Protein AF-A0A821P559-F1 (afdb_monomer_lite)

pLDDT: mean 84.41, std 8.67, range [46.47, 90.19]

Foldseek 3Di:
DVVLLCCLVPNDLVSLVVLLVVCQVPLQVLCPDPPSVVSSVSSCVSPDPVSVVSSVCNNVVVVVD

Radius of gyration: 11.35 Å; chains: 1; bounding box: 27×16×33 Å

Structure (mmCIF, N/CA/C/O backbone):
data_AF-A0A821P559-F1
#
_entry.id   AF-A0A821P559-F1
#
loop_
_atom_site.group_PDB
_atom_site.id
_atom_site.type_symbol
_atom_site.label_atom_id
_atom_site.label_alt_id
_atom_site.label_comp_id
_atom_site.label_asym_id
_atom_site.label_entity_id
_atom_site.label_seq_id
_atom_site.pdbx_PDB_ins_code
_atom_site.Cartn_x
_atom_site.Cartn_y
_atom_site.Cartn_z
_atom_site.occupancy
_atom_site.B_iso_or_equiv
_atom_site.auth_seq_id
_atom_site.auth_comp_id
_atom_site.auth_asym_id
_atom_site.auth_atom_id
_atom_site.pdbx_PDB_model_num
ATOM 1 N N . ASN A 1 1 ? 14.335 -5.524 0.237 1.00 60.72 1 ASN A N 1
ATOM 2 C CA . ASN A 1 1 ? 13.508 -4.312 0.050 1.00 60.72 1 ASN A CA 1
ATOM 3 C C . ASN A 1 1 ? 13.732 -3.553 -1.249 1.00 60.72 1 ASN A C 1
ATOM 5 O O . ASN A 1 1 ? 12.781 -2.938 -1.699 1.00 60.72 1 ASN A O 1
ATOM 9 N N . TYR A 1 2 ? 14.908 -3.601 -1.881 1.00 75.00 2 TYR A N 1
ATOM 10 C CA . TYR A 1 2 ? 15.161 -2.825 -3.106 1.00 75.00 2 TYR A CA 1
ATOM 11 C C . TYR A 1 2 ? 14.302 -3.239 -4.310 1.00 75.00 2 TYR A C 1
ATOM 13 O O . TYR A 1 2 ? 13.822 -2.380 -5.035 1.00 75.00 2 TYR A O 1
ATOM 21 N N . VAL A 1 3 ? 14.031 -4.538 -4.484 1.00 81.69 3 VAL A N 1
ATOM 22 C CA . VAL A 1 3 ? 13.210 -5.031 -5.607 1.00 81.69 3 VAL A CA 1
ATOM 23 C C . VAL A 1 3 ? 11.754 -4.575 -5.488 1.00 81.69 3 VAL A C 1
ATOM 25 O O . VAL A 1 3 ? 11.193 -4.077 -6.453 1.00 81.69 3 VAL A O 1
ATOM 28 N N . ILE A 1 4 ? 11.150 -4.688 -4.300 1.00 83.44 4 ILE A N 1
ATOM 29 C CA . ILE A 1 4 ? 9.749 -4.286 -4.087 1.00 83.44 4 ILE A CA 1
ATOM 30 C C . ILE A 1 4 ? 9.591 -2.778 -4.300 1.00 83.44 4 ILE A C 1
ATOM 32 O O . ILE A 1 4 ? 8.664 -2.354 -4.978 1.00 83.44 4 ILE A O 1
ATOM 36 N N . GLN A 1 5 ? 10.523 -1.973 -3.782 1.00 80.19 5 GLN A N 1
ATOM 37 C CA . GLN A 1 5 ? 10.518 -0.524 -4.000 1.00 80.19 5 GLN A CA 1
ATOM 38 C C . GLN A 1 5 ? 10.656 -0.184 -5.485 1.00 80.19 5 GLN A C 1
ATOM 40 O O . GLN A 1 5 ? 9.848 0.573 -6.010 1.00 80.19 5 GLN A O 1
ATOM 45 N N . HIS A 1 6 ? 11.574 -0.849 -6.189 1.00 85.31 6 HIS A N 1
ATOM 46 C CA . HIS A 1 6 ? 11.750 -0.658 -7.623 1.00 85.31 6 HIS A CA 1
ATOM 47 C C . HIS A 1 6 ? 10.482 -0.994 -8.426 1.00 85.31 6 HIS A C 1
ATOM 49 O O . HIS A 1 6 ? 10.123 -0.266 -9.348 1.00 85.31 6 HIS A O 1
ATOM 55 N N . VAL A 1 7 ? 9.763 -2.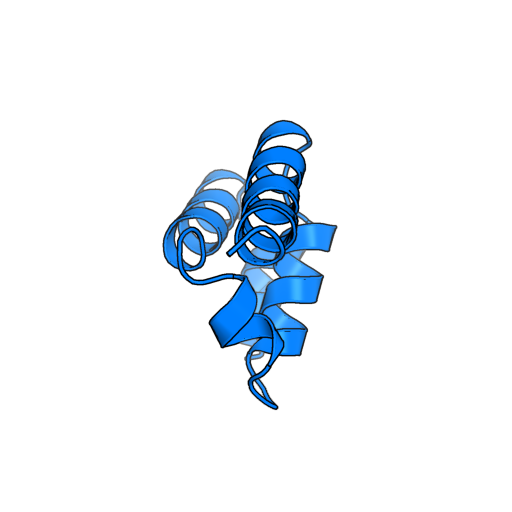060 -8.060 1.00 86.25 7 VAL A N 1
ATOM 56 C CA . VAL A 1 7 ? 8.488 -2.418 -8.706 1.00 86.25 7 VAL A CA 1
ATOM 57 C C . VAL A 1 7 ? 7.384 -1.410 -8.362 1.00 86.25 7 VAL A C 1
ATOM 59 O O . VAL A 1 7 ? 6.600 -1.051 -9.237 1.00 86.25 7 VAL A O 1
ATOM 62 N N . LEU A 1 8 ? 7.341 -0.891 -7.132 1.00 84.75 8 LEU A N 1
ATOM 63 C CA . LEU A 1 8 ? 6.396 0.163 -6.743 1.00 84.75 8 LEU A CA 1
ATOM 64 C C . LEU A 1 8 ? 6.655 1.486 -7.483 1.00 84.75 8 LEU A C 1
ATOM 66 O O . LEU A 1 8 ? 5.707 2.182 -7.837 1.00 84.75 8 LEU A O 1
ATOM 70 N N . GLU A 1 9 ? 7.918 1.808 -7.757 1.00 85.88 9 GLU A N 1
ATOM 71 C CA . GLU A 1 9 ? 8.339 3.059 -8.398 1.00 85.88 9 GLU A CA 1
ATOM 72 C C . GLU A 1 9 ? 8.246 2.993 -9.931 1.00 85.88 9 GLU A C 1
ATOM 74 O O . GLU A 1 9 ? 7.691 3.896 -10.566 1.00 85.88 9 GLU A O 1
ATOM 79 N N . HIS A 1 10 ? 8.716 1.897 -10.533 1.00 85.69 10 HIS A N 1
ATOM 80 C CA . HIS A 1 10 ? 8.896 1.757 -11.985 1.00 85.69 10 HIS A CA 1
ATOM 81 C C . HIS A 1 10 ? 8.131 0.583 -12.608 1.00 85.69 10 HIS A C 1
ATOM 83 O O . HIS A 1 10 ? 7.997 0.524 -13.829 1.00 85.69 10 HIS A O 1
ATOM 89 N N . GLY A 1 11 ? 7.607 -0.340 -11.801 1.00 85.81 11 GLY A N 1
ATOM 90 C CA . GLY A 1 11 ? 6.864 -1.505 -12.286 1.00 85.81 11 GLY A CA 1
ATOM 91 C C . GLY A 1 11 ? 5.505 -1.140 -12.877 1.00 85.81 11 GLY A C 1
ATOM 92 O O . GLY A 1 11 ? 5.019 -0.015 -12.718 1.00 85.81 11 GLY A O 1
ATOM 93 N N . LYS A 1 12 ? 4.874 -2.099 -13.557 1.00 89.44 12 LYS A N 1
ATOM 94 C CA . LYS A 1 12 ? 3.537 -1.919 -14.136 1.00 89.44 12 LYS A CA 1
ATOM 95 C C . LYS A 1 12 ? 2.493 -1.782 -13.035 1.00 89.44 12 LYS A C 1
ATOM 97 O O . LYS A 1 12 ? 2.653 -2.345 -11.956 1.00 89.44 12 LYS A O 1
ATOM 102 N N . VAL A 1 13 ? 1.395 -1.088 -13.333 1.00 85.56 13 VAL A N 1
ATOM 103 C CA . VAL A 1 13 ? 0.275 -0.908 -12.392 1.00 85.56 13 VAL A CA 1
ATOM 104 C C . VAL A 1 13 ? -0.223 -2.254 -11.856 1.00 85.56 13 VAL A C 1
ATOM 106 O O . VAL A 1 13 ? -0.414 -2.388 -10.658 1.00 85.56 13 VAL A O 1
ATOM 109 N N . GLU A 1 14 ? -0.320 -3.276 -12.706 1.00 88.94 14 GLU A N 1
ATOM 110 C CA . GLU A 1 14 ? -0.743 -4.627 -12.308 1.00 88.94 14 GLU A CA 1
ATOM 111 C C . GLU A 1 14 ? 0.182 -5.259 -11.256 1.00 88.94 14 GLU A C 1
ATOM 113 O O . GLU A 1 14 ? -0.286 -5.860 -10.290 1.00 88.94 14 GLU A O 1
ATOM 118 N N . ASP A 1 15 ? 1.500 -5.106 -11.413 1.00 89.12 15 ASP A N 1
ATOM 119 C CA . ASP A 1 15 ? 2.481 -5.638 -10.464 1.00 89.12 15 ASP A CA 1
ATOM 120 C C . ASP A 1 15 ? 2.442 -4.869 -9.138 1.00 89.12 15 ASP A C 1
ATOM 122 O O . ASP A 1 15 ? 2.542 -5.471 -8.067 1.00 89.12 15 ASP A O 1
ATOM 126 N N . ARG A 1 16 ? 2.218 -3.549 -9.193 1.00 89.19 16 ARG A N 1
ATOM 127 C CA . ARG A 1 16 ? 2.003 -2.718 -7.997 1.00 89.19 16 ARG A CA 1
ATOM 128 C C . ARG A 1 16 ? 0.746 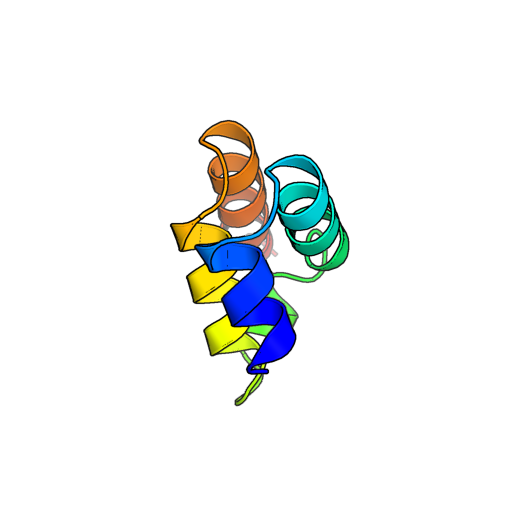-3.147 -7.254 1.00 89.19 16 ARG A C 1
ATOM 130 O O . ARG A 1 16 ? 0.819 -3.393 -6.053 1.00 89.19 16 ARG A O 1
ATOM 137 N N . SER A 1 17 ? -0.370 -3.308 -7.962 1.00 88.81 17 SER A N 1
ATOM 138 C CA . SER A 1 17 ? -1.637 -3.741 -7.371 1.00 88.81 17 SER A CA 1
ATOM 139 C C . SER A 1 17 ? -1.545 -5.133 -6.757 1.00 88.81 17 SER A C 1
ATOM 141 O O . SER A 1 17 ? -2.105 -5.371 -5.691 1.00 88.81 17 SER A O 1
ATOM 143 N N . ARG A 1 18 ? -0.765 -6.050 -7.346 1.00 90.19 18 ARG A N 1
ATOM 144 C CA . ARG A 1 18 ? -0.475 -7.354 -6.722 1.00 90.19 18 ARG A CA 1
ATOM 145 C C . ARG A 1 18 ? 0.275 -7.211 -5.400 1.00 90.19 18 ARG A C 1
ATOM 147 O O . ARG A 1 18 ? -0.069 -7.891 -4.437 1.00 90.19 18 ARG A O 1
ATOM 154 N N . ILE A 1 19 ? 1.276 -6.331 -5.335 1.00 89.19 19 ILE A N 1
ATOM 155 C CA . ILE A 1 19 ? 2.021 -6.063 -4.095 1.00 89.19 19 ILE A CA 1
ATOM 156 C C . ILE A 1 19 ? 1.099 -5.441 -3.041 1.00 89.19 19 ILE A C 1
ATOM 158 O O . ILE A 1 19 ? 1.109 -5.877 -1.892 1.00 89.19 19 ILE A O 1
ATOM 162 N N . ILE A 1 20 ? 0.284 -4.459 -3.431 1.00 88.94 20 ILE A N 1
ATOM 163 C CA . ILE A 1 20 ? -0.674 -3.787 -2.546 1.00 88.94 20 ILE A CA 1
ATOM 164 C C . ILE A 1 20 ? -1.706 -4.785 -2.009 1.00 88.94 20 ILE A C 1
ATOM 166 O O . ILE A 1 20 ? -1.942 -4.847 -0.806 1.00 88.94 20 ILE A O 1
ATOM 170 N N . SER A 1 21 ? -2.254 -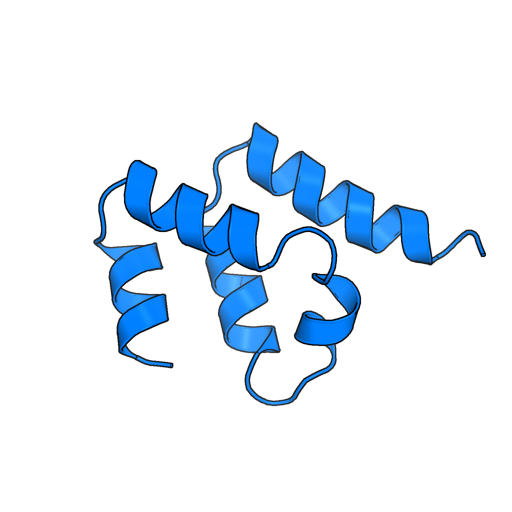5.634 -2.877 1.00 89.12 21 SER A N 1
ATOM 171 C CA . SER A 1 21 ? -3.189 -6.687 -2.483 1.00 89.12 21 SER A CA 1
ATOM 172 C C . SER A 1 21 ? -2.550 -7.707 -1.532 1.00 89.12 21 SER A C 1
ATOM 174 O O . SER A 1 21 ? -3.198 -8.141 -0.586 1.00 89.12 21 SER A O 1
ATOM 176 N N . ALA A 1 22 ? -1.267 -8.043 -1.711 1.00 88.44 22 ALA A N 1
ATOM 177 C CA . ALA A 1 22 ? -0.564 -8.986 -0.837 1.00 88.44 22 ALA A CA 1
ATOM 178 C C . ALA A 1 22 ? -0.340 -8.463 0.597 1.00 88.44 22 ALA A C 1
ATOM 180 O O . ALA A 1 22 ? -0.226 -9.268 1.534 1.00 88.44 22 ALA A O 1
ATOM 181 N N . ILE A 1 23 ? -0.247 -7.137 0.763 1.00 86.56 23 ILE A N 1
ATOM 182 C CA . ILE A 1 23 ? -0.099 -6.488 2.075 1.00 86.56 23 ILE A CA 1
ATOM 183 C C . ILE A 1 23 ? -1.436 -6.079 2.700 1.00 86.56 23 ILE A C 1
ATOM 185 O O . ILE A 1 23 ? -1.485 -5.891 3.915 1.00 86.56 23 ILE A O 1
ATOM 189 N N . SER A 1 24 ? -2.498 -5.959 1.898 1.00 85.56 24 SER A N 1
ATOM 190 C CA . SER A 1 24 ? -3.851 -5.710 2.393 1.00 85.56 24 SER A CA 1
ATOM 191 C C . SER A 1 24 ? -4.307 -6.855 3.309 1.00 85.56 24 SER A C 1
ATOM 193 O O . SER A 1 24 ? -3.936 -8.017 3.129 1.00 85.56 24 SER A O 1
ATOM 195 N N . GLY A 1 25 ? -5.044 -6.508 4.358 1.00 86.06 25 GLY A N 1
ATOM 196 C CA . GLY A 1 25 ? -5.406 -7.367 5.486 1.00 86.06 25 GLY A CA 1
ATOM 197 C C . GLY A 1 25 ? -4.320 -7.502 6.562 1.00 86.06 25 GLY A C 1
ATOM 198 O O . GLY A 1 25 ? -4.554 -8.145 7.585 1.00 86.06 25 GLY A O 1
ATOM 199 N N . ARG A 1 26 ? -3.116 -6.951 6.345 1.00 88.56 26 ARG A N 1
ATOM 200 C CA . ARG A 1 26 ? -1.990 -6.960 7.302 1.00 88.56 26 ARG A CA 1
ATOM 201 C C . ARG A 1 26 ? -1.277 -5.609 7.396 1.00 88.56 26 ARG A C 1
ATOM 203 O O . ARG A 1 26 ? -0.158 -5.538 7.911 1.00 88.56 26 ARG A O 1
ATOM 210 N N . VAL A 1 27 ? -1.896 -4.532 6.917 1.00 88.12 27 VAL A N 1
ATOM 211 C CA . VAL A 1 27 ? -1.266 -3.212 6.768 1.00 88.12 27 VAL A CA 1
ATOM 212 C C . VAL A 1 27 ? -0.786 -2.683 8.113 1.00 88.12 27 VAL A C 1
ATOM 214 O O . VAL A 1 27 ? 0.364 -2.255 8.223 1.00 88.12 27 VAL A O 1
ATOM 217 N N . LEU A 1 28 ? -1.611 -2.778 9.158 1.00 85.81 28 LEU A N 1
ATOM 218 C CA . LEU A 1 28 ? -1.232 -2.324 10.495 1.00 85.81 28 LEU A CA 1
ATOM 219 C C . LEU A 1 28 ? -0.038 -3.113 11.055 1.00 85.81 28 LEU A C 1
ATOM 221 O O . LEU A 1 28 ? 0.929 -2.523 11.536 1.00 85.81 28 LEU A O 1
ATOM 225 N N . GLN A 1 29 ? -0.079 -4.443 10.953 1.00 87.19 29 GLN A N 1
ATOM 226 C CA . GLN A 1 29 ? 0.985 -5.317 11.450 1.00 87.19 29 GLN A CA 1
ATOM 227 C C . GLN A 1 29 ? 2.316 -5.046 10.730 1.00 87.19 29 GLN A C 1
ATOM 229 O O . GLN A 1 29 ? 3.373 -4.971 11.359 1.00 87.19 29 GLN A O 1
ATOM 234 N N . LEU A 1 30 ? 2.270 -4.858 9.409 1.00 87.44 30 LEU A N 1
ATOM 235 C CA . LEU A 1 30 ? 3.446 -4.555 8.593 1.00 87.44 30 LEU A CA 1
ATOM 236 C C . LEU A 1 30 ? 3.980 -3.141 8.855 1.00 87.44 30 LEU A C 1
ATOM 238 O O . LEU A 1 30 ? 5.194 -2.936 8.815 1.00 87.44 30 LEU A O 1
ATOM 242 N N . SER A 1 31 ? 3.105 -2.190 9.189 1.00 85.19 31 SER A N 1
ATOM 243 C CA . SER A 1 31 ? 3.484 -0.811 9.532 1.00 85.19 31 SER A CA 1
ATOM 244 C C . SER A 1 31 ? 4.309 -0.721 10.818 1.00 85.19 31 SER A C 1
ATOM 246 O O . SER A 1 31 ? 5.142 0.171 1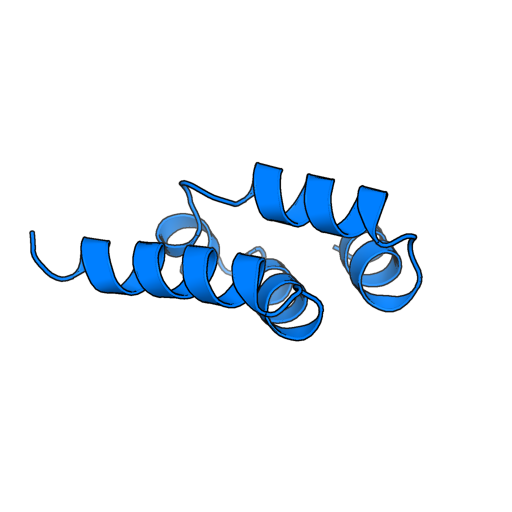0.947 1.00 85.19 31 SER A O 1
ATOM 248 N N . GLN A 1 32 ? 4.133 -1.659 11.751 1.00 87.31 32 GLN A N 1
ATOM 249 C CA . GLN A 1 32 ? 4.885 -1.706 13.014 1.00 87.31 32 GLN A CA 1
ATOM 250 C C . GLN A 1 32 ? 6.243 -2.418 12.885 1.00 87.31 32 GLN A C 1
ATOM 252 O O . GLN A 1 32 ? 7.079 -2.356 13.787 1.00 87.31 32 GLN A O 1
ATOM 257 N N . HIS A 1 33 ? 6.497 -3.102 11.768 1.00 88.19 33 HIS A N 1
ATOM 258 C CA . HIS A 1 33 ? 7.733 -3.846 11.568 1.00 88.19 33 HIS A CA 1
ATOM 259 C C . HIS A 1 33 ? 8.840 -2.953 10.989 1.00 88.19 33 HIS A C 1
ATOM 261 O O . HIS A 1 33 ? 8.667 -2.340 9.934 1.00 88.19 33 HIS A O 1
ATOM 267 N N . LYS A 1 34 ? 10.024 -2.969 11.622 1.00 82.00 34 LYS A N 1
ATOM 268 C CA . LYS A 1 34 ? 11.190 -2.102 11.334 1.00 82.00 34 LYS A CA 1
ATOM 269 C C . LYS A 1 34 ? 11.550 -1.950 9.849 1.00 82.00 34 LYS A C 1
ATOM 271 O O . LYS A 1 34 ? 12.050 -0.906 9.450 1.00 82.00 34 LYS A O 1
ATOM 276 N N . PHE A 1 35 ? 11.336 -2.990 9.043 1.00 80.56 35 PHE A N 1
ATOM 277 C CA . PHE A 1 35 ? 11.681 -2.990 7.616 1.00 80.56 35 PHE A CA 1
ATOM 278 C C . PHE A 1 35 ? 10.472 -2.991 6.676 1.00 80.56 35 PHE A C 1
ATOM 280 O O . PHE A 1 35 ? 10.619 -2.637 5.505 1.00 80.56 35 PHE A O 1
ATOM 287 N N . ALA A 1 36 ? 9.298 -3.413 7.152 1.00 85.06 36 ALA A N 1
ATOM 288 C CA . ALA A 1 36 ? 8.109 -3.496 6.304 1.00 85.06 36 ALA A CA 1
ATOM 289 C C . ALA A 1 36 ? 7.328 -2.176 6.293 1.00 85.06 36 ALA A C 1
ATOM 291 O O . ALA A 1 36 ? 6.696 -1.876 5.285 1.00 85.06 36 ALA A O 1
ATOM 292 N N . SER A 1 37 ? 7.474 -1.337 7.322 1.00 87.88 37 SER A N 1
ATOM 293 C CA . SER A 1 37 ? 6.914 0.018 7.363 1.00 87.88 37 SER A CA 1
ATOM 294 C C . SER A 1 37 ? 7.305 0.848 6.137 1.00 87.88 37 SER A C 1
ATOM 296 O O . SER A 1 37 ? 6.455 1.454 5.494 1.00 87.88 37 SER A O 1
ATOM 298 N N . ASN A 1 38 ? 8.572 0.767 5.721 1.00 85.88 38 ASN A N 1
ATOM 299 C CA . ASN A 1 38 ? 9.077 1.457 4.534 1.00 85.88 38 ASN A CA 1
ATOM 300 C C . ASN A 1 38 ? 8.480 0.917 3.221 1.00 85.88 38 ASN A C 1
ATOM 302 O O . ASN A 1 38 ? 8.493 1.603 2.202 1.00 85.88 38 ASN A O 1
ATOM 306 N N . VAL A 1 39 ? 8.011 -0.334 3.209 1.00 86.25 39 VAL A N 1
ATOM 307 C CA . VAL A 1 39 ? 7.300 -0.911 2.058 1.00 86.25 39 VAL A CA 1
ATOM 308 C C . VAL A 1 39 ? 5.852 -0.448 2.067 1.00 86.25 39 VAL A C 1
ATOM 310 O O . VAL A 1 39 ? 5.360 -0.035 1.024 1.00 86.25 39 VAL A O 1
ATOM 313 N N . VAL A 1 40 ? 5.197 -0.447 3.231 1.00 88.75 40 VAL A N 1
ATOM 314 C CA . VAL A 1 40 ? 3.824 0.051 3.384 1.00 88.75 40 VAL A CA 1
ATOM 315 C C . VAL A 1 40 ? 3.733 1.522 2.980 1.00 88.75 40 VAL A C 1
ATOM 317 O O . VAL A 1 40 ? 2.864 1.876 2.190 1.00 88.75 40 VAL A O 1
ATOM 320 N N . GLU A 1 41 ? 4.669 2.364 3.419 1.00 88.00 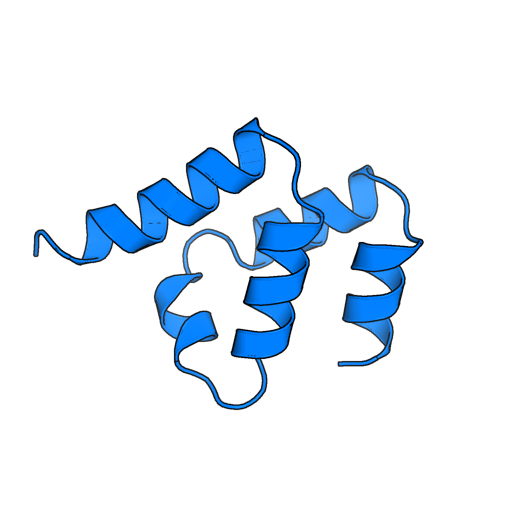41 GLU A N 1
ATOM 321 C CA . GLU A 1 41 ? 4.718 3.781 3.038 1.00 88.00 41 GLU A CA 1
ATOM 322 C C . GLU A 1 41 ? 4.829 3.962 1.514 1.00 88.00 41 GLU A C 1
ATOM 324 O O . GLU A 1 41 ? 4.105 4.758 0.908 1.00 88.00 41 GLU A O 1
ATOM 329 N N . LYS A 1 42 ? 5.686 3.168 0.860 1.00 87.31 42 LYS A N 1
ATOM 330 C CA . LYS A 1 42 ? 5.831 3.176 -0.601 1.00 87.31 42 LYS A CA 1
ATOM 331 C C . LYS A 1 42 ? 4.563 2.661 -1.289 1.00 87.31 42 LYS A C 1
ATOM 333 O O . LYS A 1 42 ? 4.119 3.278 -2.253 1.00 87.31 42 LYS A O 1
ATOM 338 N N . CYS A 1 43 ? 3.927 1.609 -0.777 1.00 88.56 43 CYS A N 1
ATOM 339 C CA . CYS A 1 43 ? 2.641 1.134 -1.287 1.00 88.56 43 CYS A CA 1
ATOM 340 C C . CYS A 1 43 ? 1.576 2.231 -1.210 1.00 88.56 43 CYS A C 1
ATOM 342 O O . CYS A 1 43 ? 0.950 2.526 -2.218 1.00 88.56 43 CYS A O 1
ATOM 344 N N . VAL A 1 44 ? 1.430 2.913 -0.071 1.00 87.94 44 VAL A N 1
ATOM 345 C CA . VAL A 1 44 ? 0.485 4.034 0.082 1.00 87.94 44 VAL A CA 1
ATOM 346 C C . VAL A 1 44 ? 0.854 5.210 -0.829 1.00 87.94 44 VAL A C 1
ATOM 348 O O . VAL A 1 44 ? -0.026 5.910 -1.326 1.00 87.94 44 VAL A O 1
ATOM 351 N N . THR A 1 45 ? 2.138 5.435 -1.105 1.00 89.38 45 THR A N 1
ATOM 352 C CA . THR A 1 45 ? 2.592 6.500 -2.013 1.00 89.38 45 THR A CA 1
ATOM 353 C C . THR A 1 45 ? 2.179 6.224 -3.462 1.00 89.38 45 THR A C 1
ATOM 355 O O . THR A 1 45 ? 1.599 7.109 -4.098 1.00 89.38 45 THR A O 1
ATOM 358 N N . TYR A 1 46 ? 2.412 5.003 -3.954 1.00 87.56 46 TYR A N 1
ATOM 359 C CA . TYR A 1 46 ? 2.223 4.619 -5.362 1.00 87.56 46 TYR A CA 1
ATOM 360 C C . TYR A 1 46 ? 0.898 3.910 -5.673 1.00 87.56 46 TYR A C 1
ATOM 362 O O . TYR A 1 46 ? 0.617 3.658 -6.845 1.00 87.56 46 TYR A O 1
ATOM 370 N N . ALA A 1 47 ? 0.088 3.607 -4.659 1.00 87.94 47 ALA A N 1
ATOM 371 C CA . ALA A 1 47 ? -1.253 3.058 -4.812 1.00 87.94 47 ALA A CA 1
ATOM 372 C C . ALA A 1 47 ? -2.189 4.012 -5.563 1.00 87.94 47 ALA A C 1
ATOM 374 O O . ALA A 1 47 ? -2.076 5.243 -5.479 1.00 87.94 47 ALA A O 1
ATOM 375 N N . THR A 1 48 ? -3.163 3.433 -6.259 1.00 88.88 48 THR A N 1
ATOM 376 C CA . THR A 1 48 ? -4.285 4.180 -6.832 1.00 88.88 48 THR A CA 1
ATOM 377 C C . THR A 1 48 ? -5.165 4.785 -5.733 1.00 88.88 48 THR A C 1
ATOM 379 O O . THR A 1 48 ? -5.043 4.464 -4.551 1.00 88.88 48 THR A O 1
ATOM 382 N N . ARG A 1 49 ? -6.071 5.698 -6.102 1.00 88.81 49 ARG A N 1
ATOM 383 C CA . ARG A 1 49 ? -6.986 6.334 -5.138 1.00 88.81 49 ARG A CA 1
ATOM 384 C C . ARG A 1 49 ? -7.842 5.320 -4.373 1.00 88.81 49 ARG A C 1
AT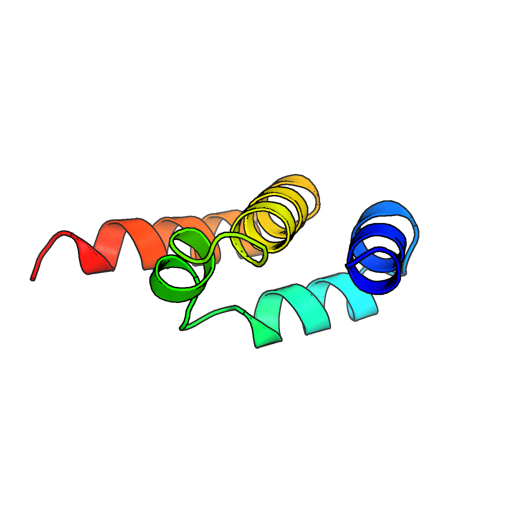OM 386 O O . ARG A 1 49 ? -7.993 5.475 -3.165 1.00 88.81 49 ARG A O 1
ATOM 393 N N . ASP A 1 50 ? -8.366 4.313 -5.066 1.00 89.75 50 ASP A N 1
ATOM 394 C CA . ASP A 1 50 ? -9.170 3.249 -4.457 1.00 89.75 50 ASP A CA 1
ATOM 395 C C . ASP A 1 50 ? -8.335 2.397 -3.502 1.00 89.75 50 ASP A C 1
ATOM 397 O O . ASP A 1 50 ? -8.689 2.242 -2.337 1.00 89.75 50 ASP A O 1
ATOM 401 N N . GLU A 1 51 ? -7.161 1.951 -3.944 1.00 89.19 51 GLU A N 1
ATOM 402 C CA . GLU A 1 51 ? -6.254 1.161 -3.110 1.00 89.19 51 GLU A CA 1
ATOM 403 C C . GLU A 1 51 ? -5.795 1.926 -1.865 1.00 89.19 51 GLU A C 1
ATOM 405 O O . GLU A 1 51 ? -5.803 1.375 -0.768 1.00 89.19 51 GLU A O 1
ATOM 410 N N . LYS A 1 52 ? -5.449 3.217 -1.987 1.00 90.12 52 LYS A N 1
ATOM 411 C CA . LYS A 1 52 ? -5.124 4.047 -0.813 1.00 90.12 52 LYS A CA 1
ATOM 412 C C . LYS A 1 52 ? -6.284 4.090 0.164 1.00 90.12 52 LYS A C 1
ATOM 414 O O . LYS A 1 52 ? -6.057 3.978 1.364 1.00 90.12 52 LYS A O 1
ATOM 419 N N . ARG A 1 53 ? -7.511 4.254 -0.336 1.00 89.88 53 ARG A N 1
ATOM 420 C CA . ARG A 1 53 ? -8.700 4.269 0.514 1.00 89.88 53 ARG A CA 1
ATOM 421 C C . ARG A 1 53 ? -8.841 2.952 1.272 1.00 89.88 53 ARG A C 1
ATOM 423 O O . ARG A 1 53 ? -9.048 3.008 2.474 1.00 89.88 53 ARG A O 1
ATOM 430 N N . GLN A 1 54 ? -8.661 1.812 0.606 1.00 89.31 54 GLN A N 1
ATOM 431 C CA . GLN A 1 54 ? -8.708 0.497 1.253 1.00 89.31 54 GLN A CA 1
ATOM 432 C C . GLN A 1 54 ? -7.627 0.341 2.331 1.00 89.31 54 GLN A C 1
ATOM 434 O O . GLN A 1 54 ? -7.925 -0.080 3.442 1.00 89.31 54 GLN A O 1
ATOM 439 N N . LEU A 1 55 ? -6.384 0.731 2.030 1.00 88.06 55 LEU A N 1
ATOM 440 C CA . LEU A 1 55 ? -5.272 0.648 2.984 1.00 88.06 55 LEU A CA 1
ATOM 441 C C . LEU A 1 55 ? -5.492 1.547 4.214 1.00 88.06 55 LEU A C 1
ATOM 443 O O . LEU A 1 55 ? -5.149 1.158 5.326 1.00 88.06 55 LEU A O 1
ATOM 447 N N . ILE A 1 56 ? -6.045 2.750 4.023 1.00 87.44 56 ILE A N 1
ATOM 448 C CA . ILE A 1 56 ? -6.343 3.688 5.118 1.00 87.44 56 ILE A CA 1
ATOM 449 C C . ILE A 1 56 ? -7.504 3.168 5.967 1.00 87.44 56 ILE A C 1
ATOM 451 O O . ILE A 1 56 ? -7.410 3.184 7.192 1.00 87.44 56 ILE A O 1
ATOM 455 N N . ASP A 1 57 ? -8.574 2.697 5.325 1.00 88.12 57 ASP A N 1
ATOM 456 C CA . ASP A 1 57 ? -9.752 2.141 5.995 1.00 88.12 57 ASP A CA 1
ATOM 457 C C . ASP A 1 57 ? -9.378 0.961 6.901 1.00 88.12 57 ASP A C 1
ATOM 459 O O . ASP A 1 57 ? -9.819 0.891 8.044 1.00 88.12 57 ASP A O 1
ATOM 463 N N . GLU A 1 58 ? -8.463 0.104 6.444 1.00 86.62 58 GLU A N 1
ATOM 464 C CA . GLU A 1 58 ? -7.940 -1.021 7.218 1.00 86.62 58 GLU A CA 1
ATOM 465 C C . GLU A 1 58 ? -7.182 -0.581 8.484 1.00 86.62 58 GLU A C 1
ATOM 467 O O . GLU A 1 58 ? -7.326 -1.190 9.543 1.00 86.62 58 GLU A O 1
ATOM 472 N N . VAL A 1 59 ? -6.386 0.490 8.398 1.00 83.56 59 VAL A N 1
ATOM 473 C CA . VAL A 1 59 ? -5.629 1.022 9.545 1.00 83.56 59 VAL A CA 1
ATOM 474 C C . VAL A 1 59 ? -6.551 1.718 10.544 1.00 83.56 59 VAL A C 1
ATOM 476 O O . VAL A 1 59 ? -6.358 1.573 11.749 1.00 83.56 59 VAL A O 1
ATOM 479 N N . VAL A 1 60 ? -7.552 2.457 10.059 1.00 84.62 60 VAL A N 1
ATOM 480 C CA . VAL A 1 60 ? -8.522 3.166 10.908 1.00 84.62 60 VAL A CA 1
ATOM 481 C C . VAL A 1 60 ? -9.470 2.183 11.599 1.00 84.62 60 VAL A C 1
ATOM 483 O O . VAL A 1 60 ? -9.684 2.294 12.802 1.00 84.62 60 VAL A O 1
ATOM 486 N N . SER A 1 61 ? -9.975 1.181 10.876 1.00 78.12 61 SER A N 1
ATOM 487 C CA . SER A 1 61 ? -10.919 0.187 11.409 1.00 78.12 61 SER A CA 1
ATOM 488 C C . SER A 1 61 ? -10.322 -0.705 12.500 1.00 78.12 61 SER A C 1
ATOM 490 O O . SER A 1 61 ? -11.056 -1.274 13.299 1.00 78.12 61 SER A O 1
ATOM 492 N N . PHE A 1 62 ? -8.994 -0.825 12.577 1.00 66.75 62 PHE A N 1
ATOM 493 C CA . PHE A 1 62 ? -8.330 -1.570 13.650 1.00 66.75 62 PHE A CA 1
ATOM 494 C C . PHE A 1 62 ? -8.283 -0.800 14.985 1.00 66.75 62 PHE A C 1
ATOM 496 O O . PHE A 1 62 ? -7.988 -1.390 16.020 1.00 66.75 62 PHE A O 1
ATOM 503 N N . GLY A 1 63 ? -8.537 0.514 14.973 1.00 56.84 63 GLY A N 1
ATOM 504 C CA . GLY A 1 63 ? -8.527 1.367 16.166 1.00 56.84 63 GLY A CA 1
ATOM 505 C C . GLY A 1 63 ? -9.840 1.391 16.956 1.00 56.84 63 GLY A C 1
ATOM 506 O O . GLY A 1 63 ? -9.863 1.981 18.032 1.00 56.84 63 GLY A O 1
ATOM 507 N N . ASP A 1 64 ? -10.900 0.765 16.439 1.00 53.41 64 ASP A N 1
ATOM 508 C CA . ASP A 1 64 ? -12.250 0.749 17.035 1.00 53.41 64 ASP A CA 1
ATOM 509 C C . ASP A 1 64 ? -12.575 -0.586 17.751 1.00 53.41 64 ASP A C 1
ATOM 511 O O . ASP A 1 64 ? -13.738 -0.939 17.941 1.00 53.41 64 ASP A O 1
ATOM 515 N N . GLY A 1 65 ? -11.540 -1.355 18.116 1.00 46.47 65 GLY A N 1
ATOM 516 C CA . GLY A 1 65 ? -11.639 -2.635 18.834 1.00 46.47 65 GLY A CA 1
ATOM 517 C C . GLY A 1 65 ? -11.257 -2.547 20.305 1.00 46.47 65 GLY A C 1
ATOM 518 O O . GLY A 1 65 ? -10.256 -1.861 20.614 1.00 46.47 65 GLY A O 1
#

Sequence (65 aa):
NYVIQHVLEHGKVEDRSRIISAISGRVLQLSQHKFASNVVEKCVTYATRDEKRQLIDEVVSFGDG

Secondary structure (DSSP, 8-state):
-HHHHHHHHHS-HHHHHHHHHHHTT-HHHHHTSTTTHHHHHHHHHHS-HHHHHHHHHHHHHGGG-